Protein AF-A0A6P4E144-F1 (afdb_monomer_lite)

InterPro domains:
  IPR000536 Nuclear hormone receptor, ligand-binding domain [PF00104] (16-144)
  IPR000536 Nuclear hormone receptor, ligand-binding domain [PS51843] (1-146)
  IPR001723 Nuclear hormone receptor [PR00398] (23-44)
  IPR001723 Nuclear hormone receptor [PR00398] (44-60)
  IPR001723 Nuclear hormone receptor [PR00398] (109-124)
  IPR001728 Thyroid hormone receptor [PR00546] (20-41)
  IPR001728 Thyroid hormone receptor [PR00546] (46-65)
  IPR001728 Thyroid hormone receptor [PR00546] (109-131)
  IPR035500 Nuclear hormone receptor-like domain superfamily [G3DSA:1.10.565.10] (2-146)
  IPR035500 Nuclear hormone receptor-like domain superfamily [SSF48508] (12-144)

Sequence (146 aa):
IASTVAESLEFQKIWLWQQFSARVTPGVQRIVEFAKRVPGFCDFTQDDQLILIKLGFFEVWLTHVARLINEATLTLDDGAYLTRQQLEILYDSDFVNALLNFANTLNAYGLSDTEIGLFSAMVLLASDRTGLSEPKVIGRARELVA

pLDDT: mean 94.37, std 6.46, range [58.97, 98.5]

Radius of gyration: 17.51 Å; chains: 1; bounding box: 52×31×39 Å

Foldseek 3Di:
DVVVVVVVLVVLLVVLCVVVCVQLVVLLVVLLVLQVPQPCSVVFDPQQNCLLSVVLVVVLSLLVQLLVDAPFWRAGPVRDIDGLVSVCSNDPNVVSVVSNVVSVVSVVVVDDPLRSSLVSSLSSLQLPGPPDPCSVVSVVSSVVSD

Secondary structure (DSSP, 8-state):
-HHHHHHHHHHHHHHHHHHHHHHHHHHHHHHHHHHTTSTTGGGS-HHHHHHHHHHHHHHHHHHHHGGGB-SSEEE-TTS-EEEHHHHHHHS-HHHHHHHHHHHHHHHHTT--HHHHHHHHHHHHT-TT-TT-S-HHHHHHHHHHH-

Structure (mmCIF, N/CA/C/O backbone):
data_AF-A0A6P4E144-F1
#
_entry.id   AF-A0A6P4E144-F1
#
loop_
_atom_site.group_PDB
_atom_site.id
_atom_site.type_symbol
_atom_site.label_atom_id
_atom_site.label_alt_id
_atom_site.label_comp_id
_atom_site.label_asym_id
_atom_site.label_entity_id
_atom_site.label_seq_id
_atom_site.pdbx_PDB_ins_code
_atom_site.Cartn_x
_atom_site.Cartn_y
_atom_site.Cartn_z
_atom_site.occupancy
_atom_site.B_iso_or_equiv
_atom_site.auth_seq_id
_atom_site.auth_comp_id
_atom_site.auth_asym_id
_atom_site.auth_atom_id
_atom_site.pdbx_PDB_model_num
ATOM 1 N N . ILE A 1 1 ? 34.366 11.870 -16.021 1.00 58.97 1 ILE A N 1
ATOM 2 C CA . ILE A 1 1 ? 33.787 10.532 -16.310 1.00 58.97 1 ILE A CA 1
ATOM 3 C C . ILE A 1 1 ? 32.960 10.038 -15.122 1.00 58.97 1 ILE A C 1
ATOM 5 O O . ILE A 1 1 ? 31.765 9.878 -15.298 1.00 58.97 1 ILE A O 1
ATOM 9 N N . ALA A 1 2 ? 33.525 9.887 -13.914 1.00 61.72 2 ALA A N 1
ATOM 10 C CA . ALA A 1 2 ? 32.748 9.486 -12.727 1.00 61.72 2 ALA A CA 1
ATOM 11 C C . ALA A 1 2 ? 31.642 10.492 -12.329 1.00 61.72 2 ALA A C 1
ATOM 13 O O . ALA A 1 2 ? 30.537 10.075 -12.002 1.00 61.72 2 ALA A O 1
ATOM 14 N N . SER A 1 3 ? 31.905 11.803 -12.434 1.00 68.19 3 SER A N 1
ATOM 15 C CA . SER A 1 3 ? 30.902 12.851 -12.169 1.00 68.19 3 SER A CA 1
ATOM 16 C C . SER A 1 3 ? 29.724 12.796 -13.144 1.00 68.19 3 SER A C 1
ATOM 18 O O . SER A 1 3 ? 28.577 12.817 -12.728 1.00 68.19 3 SER A O 1
ATOM 20 N N . THR A 1 4 ? 30.006 12.616 -14.434 1.00 74.75 4 THR A N 1
ATOM 21 C CA . THR A 1 4 ? 29.003 12.576 -15.506 1.00 74.75 4 THR A CA 1
ATOM 22 C C . THR A 1 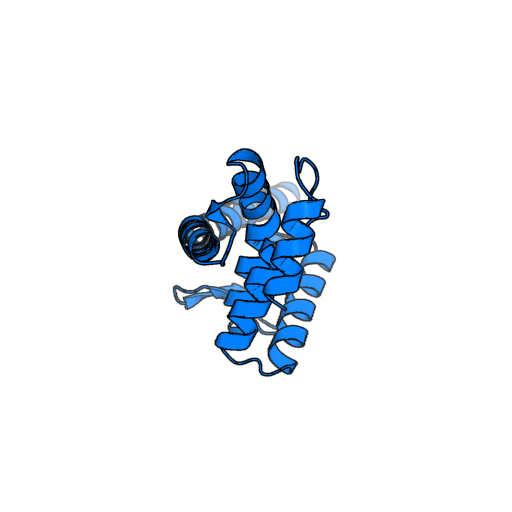4 ? 28.087 11.350 -15.409 1.00 74.75 4 THR A C 1
ATOM 24 O O . THR A 1 4 ? 26.904 11.431 -15.722 1.00 74.75 4 THR A O 1
ATOM 27 N N . VAL A 1 5 ? 28.617 10.206 -14.956 1.00 76.88 5 VAL A N 1
ATOM 28 C CA . VAL A 1 5 ? 27.823 8.985 -14.726 1.00 76.88 5 VAL A CA 1
ATOM 29 C C . VAL A 1 5 ? 26.926 9.135 -13.497 1.00 76.88 5 VAL A C 1
ATOM 31 O O . VAL A 1 5 ? 25.755 8.771 -13.559 1.00 76.88 5 VAL A O 1
ATOM 34 N N . ALA A 1 6 ? 27.446 9.704 -12.406 1.00 76.62 6 ALA A N 1
ATOM 35 C CA . ALA A 1 6 ? 26.653 9.975 -11.209 1.00 76.62 6 ALA A CA 1
ATOM 36 C C . ALA A 1 6 ? 25.519 10.977 -11.495 1.00 76.62 6 ALA A C 1
ATOM 38 O O . ALA A 1 6 ? 24.373 10.727 -11.138 1.00 76.62 6 ALA A O 1
ATOM 39 N N . GLU A 1 7 ? 25.811 12.056 -12.226 1.00 82.12 7 GLU A N 1
ATOM 40 C CA . GLU A 1 7 ? 24.811 13.031 -12.682 1.00 82.12 7 GLU A CA 1
ATOM 41 C C . GLU A 1 7 ? 23.734 12.385 -13.570 1.00 82.12 7 GLU A C 1
ATOM 43 O O . GLU A 1 7 ? 22.545 12.664 -13.412 1.00 82.12 7 GLU A O 1
ATOM 48 N N . SER A 1 8 ? 24.128 11.475 -14.468 1.00 86.00 8 SER A N 1
ATOM 49 C CA . SER A 1 8 ? 23.189 10.724 -15.309 1.00 86.00 8 SER A CA 1
ATOM 50 C C . SER A 1 8 ? 22.278 9.799 -14.495 1.00 86.00 8 SER A C 1
ATOM 52 O O . SER A 1 8 ? 21.099 9.666 -14.825 1.00 86.00 8 SER A O 1
ATOM 54 N N . LEU A 1 9 ? 22.804 9.151 -13.451 1.00 86.75 9 LEU A N 1
ATOM 55 C CA . LEU A 1 9 ? 22.031 8.255 -12.591 1.00 86.75 9 LEU A CA 1
ATOM 56 C C . LEU A 1 9 ? 21.026 9.031 -11.734 1.00 86.75 9 LEU A C 1
ATOM 58 O O . LEU A 1 9 ? 19.870 8.625 -11.632 1.00 86.75 9 LEU A O 1
ATOM 62 N N . GLU A 1 10 ? 21.436 10.171 -11.178 1.00 90.62 10 GLU A N 1
ATOM 63 C CA . GLU A 1 10 ? 20.541 11.063 -10.435 1.00 90.62 10 GLU A CA 1
ATOM 64 C C . GLU A 1 10 ? 19.414 11.593 -11.327 1.00 90.62 10 GLU A C 1
ATOM 66 O O . GLU A 1 10 ? 18.244 11.555 -10.943 1.00 90.62 10 GLU A O 1
ATOM 71 N N . PHE A 1 11 ? 19.726 12.003 -12.562 1.00 93.06 11 PHE A N 1
ATOM 72 C CA . PHE A 1 11 ? 18.701 12.418 -13.520 1.00 93.06 11 PHE A CA 1
ATOM 73 C C . PHE A 1 11 ? 17.705 11.289 -13.818 1.00 93.06 11 PHE A C 1
ATOM 75 O O . PHE A 1 11 ? 16.489 11.501 -13.800 1.00 93.06 11 PHE A O 1
ATOM 82 N N . GLN A 1 12 ? 18.207 10.071 -14.041 1.00 93.25 12 GLN A N 1
ATOM 83 C CA . GLN A 1 12 ? 17.370 8.897 -14.268 1.00 93.25 12 GLN A CA 1
ATOM 84 C C . GLN A 1 12 ? 16.485 8.583 -13.054 1.00 93.25 12 GLN A C 1
ATOM 86 O O . GLN A 1 12 ? 15.299 8.300 -13.222 1.00 93.25 12 GLN A O 1
ATOM 91 N N . LYS A 1 13 ? 17.029 8.673 -11.837 1.00 95.56 13 LYS A N 1
ATOM 92 C CA . LYS A 1 13 ? 16.288 8.463 -10.590 1.00 95.56 13 LYS A CA 1
ATOM 93 C C . LYS A 1 13 ? 15.162 9.479 -10.422 1.00 95.56 13 LYS A C 1
ATOM 95 O O . LYS A 1 13 ? 14.031 9.087 -10.143 1.00 95.56 13 LYS A O 1
ATOM 100 N N . ILE A 1 14 ? 15.443 10.765 -10.643 1.00 96.44 14 ILE A N 1
ATOM 101 C CA . ILE A 1 14 ? 14.440 11.838 -10.573 1.00 96.44 14 ILE A CA 1
ATOM 102 C C . ILE A 1 14 ? 13.324 11.585 -11.586 1.00 96.44 14 ILE A C 1
ATOM 104 O O . ILE A 1 14 ? 12.145 11.649 -11.234 1.00 96.44 14 ILE A O 1
ATOM 108 N N . TRP A 1 15 ? 13.681 11.260 -12.830 1.00 96.31 15 TRP A N 1
ATOM 109 C CA . TRP A 1 15 ? 12.701 10.985 -13.874 1.00 96.31 15 TRP A CA 1
ATOM 110 C C . TRP A 1 15 ? 11.820 9.777 -13.525 1.00 96.31 15 TRP A C 1
ATOM 112 O O . TRP A 1 15 ? 10.594 9.875 -13.585 1.00 96.31 15 TRP A O 1
ATOM 122 N N . LEU A 1 16 ? 12.421 8.664 -13.087 1.00 96.94 16 LEU A N 1
ATOM 123 C CA . LEU A 1 16 ? 11.685 7.472 -12.653 1.00 96.94 16 LEU A CA 1
ATOM 124 C C . LEU A 1 16 ? 10.748 7.787 -11.484 1.00 96.94 16 LEU A C 1
ATOM 126 O O . LEU A 1 16 ? 9.597 7.352 -11.488 1.00 96.94 16 LEU A O 1
ATOM 130 N N . TRP A 1 17 ? 11.207 8.576 -10.511 1.00 96.75 17 TRP A N 1
ATOM 131 C CA . TRP A 1 17 ? 10.407 8.932 -9.345 1.00 96.75 17 TRP A CA 1
ATOM 132 C C . TRP A 1 17 ? 9.202 9.785 -9.738 1.00 96.75 17 TRP A C 1
ATOM 134 O O . TRP A 1 17 ? 8.093 9.522 -9.280 1.00 96.75 17 TRP A O 1
ATOM 144 N N . GLN A 1 18 ? 9.382 10.764 -10.630 1.00 97.00 18 GLN A N 1
ATOM 145 C CA . GLN A 1 18 ? 8.280 11.588 -11.133 1.00 97.00 18 GLN A CA 1
ATOM 146 C C . GLN A 1 18 ? 7.234 10.732 -11.850 1.00 97.00 18 GLN A C 1
ATOM 148 O O . GLN A 1 18 ? 6.036 10.888 -11.615 1.00 97.00 18 GLN A O 1
ATOM 153 N N . GLN A 1 19 ? 7.685 9.796 -12.688 1.00 95.75 19 GLN A N 1
ATOM 154 C CA . GLN A 1 19 ? 6.812 8.874 -13.408 1.00 95.75 19 GLN A CA 1
ATOM 155 C C . GLN A 1 19 ? 6.054 7.927 -12.470 1.00 95.75 19 GLN A C 1
ATOM 157 O O . GLN A 1 19 ? 4.858 7.702 -12.670 1.00 95.75 19 GLN A O 1
ATOM 162 N N . PHE A 1 20 ? 6.726 7.387 -11.455 1.00 95.62 20 PHE A N 1
ATOM 163 C CA . PHE A 1 20 ? 6.117 6.522 -10.450 1.00 95.62 20 PHE A CA 1
ATOM 164 C C . PHE A 1 20 ? 5.106 7.294 -9.591 1.00 95.62 20 PHE A C 1
ATOM 166 O O . PHE A 1 20 ? 3.935 6.925 -9.517 1.00 95.62 20 PHE A O 1
ATOM 173 N N . SER A 1 21 ? 5.525 8.424 -9.023 1.00 95.31 21 SER A N 1
ATOM 174 C CA . SER A 1 21 ? 4.705 9.278 -8.159 1.00 95.31 21 SER A CA 1
ATOM 175 C C . SER A 1 21 ? 3.437 9.766 -8.862 1.00 95.31 21 SER A C 1
ATOM 177 O O . SER A 1 21 ? 2.341 9.663 -8.306 1.00 95.31 21 SER A O 1
ATOM 179 N N . ALA A 1 22 ? 3.545 10.206 -10.121 1.00 95.69 22 ALA A N 1
ATOM 180 C CA . ALA A 1 22 ? 2.394 10.651 -10.905 1.00 95.69 22 ALA A CA 1
ATOM 181 C C . ALA A 1 22 ? 1.341 9.545 -11.101 1.00 95.69 22 ALA A C 1
ATOM 183 O O . ALA A 1 22 ? 0.148 9.840 -11.128 1.00 95.69 22 ALA A O 1
ATOM 184 N N . ARG A 1 23 ? 1.760 8.276 -11.196 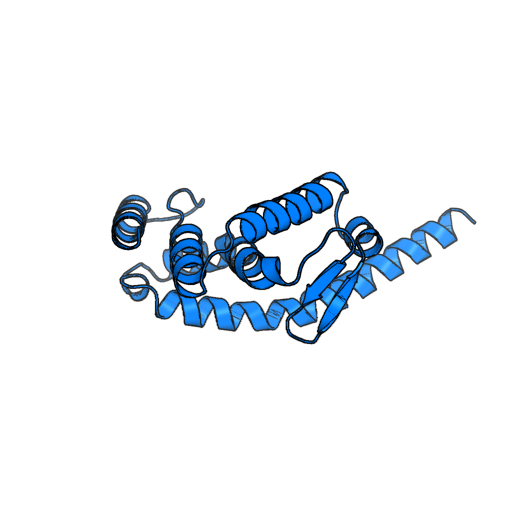1.00 94.69 23 ARG A N 1
ATOM 185 C CA . ARG A 1 23 ? 0.853 7.129 -11.375 1.00 94.69 23 ARG A CA 1
ATOM 186 C C . ARG A 1 23 ? 0.280 6.591 -10.068 1.00 94.69 23 ARG A C 1
ATOM 188 O O . ARG A 1 23 ? -0.844 6.096 -10.055 1.00 94.69 23 ARG A O 1
ATOM 195 N N . VAL A 1 24 ? 1.020 6.713 -8.968 1.00 94.75 24 VAL A N 1
ATOM 196 C CA . VAL A 1 24 ? 0.565 6.293 -7.633 1.00 94.75 24 VAL A CA 1
ATOM 197 C C . VAL A 1 24 ? -0.382 7.322 -7.009 1.00 94.75 24 VAL A C 1
ATOM 199 O O . VAL A 1 24 ? -1.337 6.941 -6.336 1.00 94.75 24 VAL A O 1
ATOM 202 N N . THR A 1 25 ? -0.184 8.618 -7.275 1.00 94.94 25 THR A N 1
ATOM 203 C CA . THR A 1 25 ? -0.972 9.721 -6.686 1.00 94.94 25 THR A CA 1
ATOM 204 C C . THR A 1 25 ? -2.498 9.558 -6.834 1.00 94.94 25 THR A C 1
ATOM 206 O O . THR A 1 25 ? -3.203 9.712 -5.834 1.00 94.94 25 THR A O 1
ATOM 209 N N . PRO A 1 26 ? -3.056 9.171 -8.002 1.00 93.25 26 PR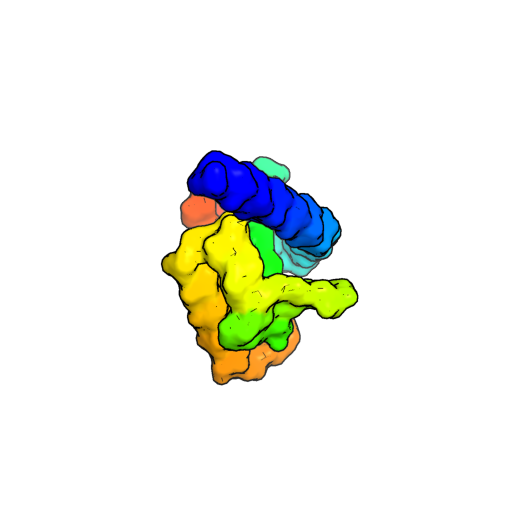O A N 1
ATOM 210 C CA . PRO A 1 26 ? -4.492 8.897 -8.135 1.00 93.25 26 PRO A CA 1
ATOM 211 C C . PRO A 1 26 ? -5.011 7.773 -7.223 1.00 93.25 26 PRO A C 1
ATOM 213 O O . PRO A 1 26 ? -6.203 7.722 -6.914 1.00 93.25 26 PRO A O 1
ATOM 216 N N . GLY A 1 27 ? -4.134 6.867 -6.782 1.00 93.38 27 GLY A N 1
ATOM 217 C CA . GLY A 1 27 ? -4.457 5.810 -5.827 1.00 93.38 27 GLY A CA 1
ATOM 218 C C . GLY A 1 27 ? -4.885 6.349 -4.464 1.00 93.38 27 GLY A C 1
ATOM 219 O O . GLY A 1 27 ? -5.691 5.708 -3.793 1.00 93.38 27 GLY A O 1
ATOM 220 N N . VAL A 1 28 ? -4.418 7.540 -4.066 1.00 95.31 28 VAL A N 1
ATOM 221 C CA . VAL A 1 28 ? -4.768 8.149 -2.770 1.00 95.31 28 VAL A CA 1
ATOM 222 C C . VAL A 1 28 ? -6.273 8.345 -2.675 1.00 95.31 28 VAL A C 1
ATOM 224 O O . VAL A 1 28 ? -6.891 7.936 -1.696 1.00 95.31 28 VAL A O 1
ATOM 227 N N . GLN A 1 29 ? -6.889 8.890 -3.725 1.00 95.81 29 GLN A N 1
ATOM 228 C CA . GLN A 1 29 ? -8.333 9.091 -3.752 1.00 95.81 29 GLN A CA 1
ATOM 229 C C . GLN A 1 29 ? -9.093 7.760 -3.711 1.00 95.81 29 GLN A C 1
ATOM 231 O O . GLN A 1 29 ? -10.102 7.662 -3.018 1.00 95.81 29 GLN A O 1
ATOM 236 N N . ARG A 1 30 ? -8.595 6.716 -4.389 1.00 95.12 30 ARG A N 1
ATOM 237 C CA . ARG A 1 30 ? -9.206 5.377 -4.329 1.00 95.12 30 ARG A CA 1
ATOM 238 C C . ARG A 1 30 ? -9.176 4.805 -2.913 1.00 95.12 30 ARG A C 1
ATOM 240 O O . ARG A 1 30 ? -10.182 4.267 -2.467 1.00 95.12 30 ARG A O 1
ATOM 247 N N . ILE A 1 31 ? -8.064 4.969 -2.197 1.00 96.50 31 ILE A N 1
ATOM 248 C CA . ILE A 1 31 ? -7.930 4.493 -0.815 1.00 96.50 31 ILE A CA 1
ATOM 249 C C . ILE A 1 31 ? -8.777 5.318 0.155 1.00 96.50 31 ILE A C 1
ATOM 251 O O . ILE A 1 31 ? -9.380 4.746 1.055 1.00 96.50 31 ILE A O 1
ATOM 255 N N . VAL A 1 32 ? -8.909 6.630 -0.055 1.00 97.94 32 VAL A N 1
ATOM 256 C CA . VAL A 1 32 ? -9.843 7.469 0.717 1.00 97.94 32 VAL A CA 1
ATOM 257 C C . VAL A 1 32 ? -11.286 6.986 0.535 1.00 97.94 32 VAL A C 1
ATOM 259 O O . VAL A 1 32 ? -12.019 6.846 1.511 1.00 97.94 32 VAL A O 1
ATOM 262 N N . GLU A 1 33 ? -11.703 6.702 -0.700 1.00 97.75 33 GLU A N 1
ATOM 263 C CA . GLU A 1 33 ? -13.053 6.197 -0.976 1.00 97.75 33 GLU A CA 1
ATOM 264 C C . GLU A 1 33 ? -13.269 4.767 -0.468 1.00 97.75 33 GLU A C 1
ATOM 266 O O . GLU A 1 33 ? -14.367 4.440 -0.022 1.00 97.75 33 GLU A O 1
ATOM 271 N N . PHE A 1 34 ? -12.234 3.924 -0.484 1.00 97.38 34 PHE A N 1
ATOM 272 C CA . PHE A 1 34 ? -12.261 2.618 0.171 1.00 97.38 34 PHE A CA 1
ATOM 273 C C . PHE A 1 34 ? -12.435 2.761 1.688 1.00 97.38 34 PHE A C 1
ATOM 275 O O . PHE A 1 34 ? -13.342 2.155 2.249 1.00 97.38 34 PHE A O 1
ATOM 282 N N . ALA A 1 35 ? -11.637 3.614 2.337 1.00 97.88 35 ALA A N 1
ATOM 283 C CA . ALA A 1 35 ? -11.673 3.836 3.779 1.00 97.88 35 ALA A CA 1
ATOM 284 C C . ALA A 1 35 ? -13.065 4.267 4.260 1.00 97.88 35 ALA A C 1
ATOM 286 O O . ALA A 1 35 ? -13.605 3.680 5.190 1.00 97.88 35 ALA A O 1
ATOM 287 N N . LYS A 1 36 ? -13.708 5.207 3.557 1.00 97.06 36 LYS A N 1
ATOM 288 C CA . LYS A 1 36 ? -15.084 5.650 3.858 1.00 97.06 36 LYS A CA 1
ATOM 289 C C . LYS A 1 36 ? -16.136 4.537 3.782 1.00 97.06 36 LYS A C 1
ATOM 291 O O . LYS A 1 36 ? -17.224 4.695 4.328 1.00 97.06 36 LYS A O 1
ATOM 296 N N . ARG A 1 37 ? -15.854 3.446 3.063 1.00 96.12 37 ARG A N 1
ATOM 297 C CA . ARG A 1 37 ? -16.744 2.281 2.933 1.00 96.12 37 ARG A CA 1
ATOM 298 C C . ARG A 1 37 ? -16.456 1.201 3.974 1.00 96.12 37 ARG A C 1
ATOM 300 O O . ARG A 1 37 ? -17.261 0.282 4.100 1.00 96.12 37 ARG A O 1
ATOM 307 N N . VAL A 1 38 ? -15.345 1.294 4.706 1.00 96.19 38 VAL A N 1
ATOM 308 C CA . VAL A 1 38 ? -15.048 0.381 5.812 1.00 96.19 38 VAL A CA 1
ATOM 309 C C . VAL A 1 38 ? -16.018 0.682 6.964 1.00 96.19 38 VAL A C 1
ATOM 311 O O . VAL A 1 38 ? -16.100 1.835 7.400 1.00 96.19 38 VAL A O 1
ATOM 314 N N . PRO A 1 39 ? -16.771 -0.316 7.464 1.00 93.12 39 PRO A N 1
ATOM 315 C CA . PRO A 1 39 ? -17.716 -0.113 8.559 1.00 93.12 39 PRO A CA 1
ATOM 316 C C . PRO A 1 39 ? -17.056 0.537 9.783 1.00 93.12 39 PRO A C 1
ATOM 318 O O . PRO A 1 39 ? -15.989 0.113 10.218 1.00 93.12 39 PRO A O 1
ATOM 321 N N . GLY A 1 40 ? -17.688 1.579 10.328 1.00 92.81 40 GLY A N 1
ATOM 322 C CA . GLY A 1 40 ? -17.201 2.308 11.505 1.00 92.81 40 GLY A CA 1
ATOM 323 C C . GLY A 1 40 ? -16.060 3.303 11.251 1.00 92.81 40 GLY A C 1
ATOM 324 O O . GLY A 1 40 ? -15.741 4.085 12.139 1.00 92.81 40 GLY A O 1
ATOM 325 N N . PHE A 1 41 ? -15.460 3.342 10.053 1.00 97.06 41 PHE A N 1
ATOM 326 C CA . PHE A 1 41 ? -14.329 4.242 9.781 1.00 97.06 41 PHE A CA 1
ATOM 327 C C . PHE A 1 41 ? -14.710 5.726 9.886 1.00 97.06 41 PHE A C 1
ATOM 329 O O . PHE A 1 41 ? -13.970 6.528 10.453 1.00 97.06 41 PHE A O 1
ATOM 336 N N . CYS A 1 42 ? -15.882 6.093 9.361 1.00 97.06 42 CYS A N 1
ATOM 337 C CA . CYS A 1 42 ? -16.378 7.472 9.385 1.00 97.06 42 CYS A CA 1
ATOM 338 C C . CYS A 1 42 ? -16.739 7.973 10.794 1.00 97.06 42 CYS A C 1
ATOM 340 O O . CYS A 1 42 ? -16.937 9.176 10.957 1.00 97.06 42 CYS A O 1
ATOM 342 N N . ASP A 1 43 ? -16.809 7.079 11.785 1.00 96.75 43 ASP A N 1
ATOM 343 C CA . ASP A 1 43 ? -17.142 7.417 13.170 1.00 96.75 43 ASP A CA 1
ATOM 344 C C . ASP A 1 43 ? -15.906 7.857 13.979 1.00 96.75 43 ASP A C 1
ATOM 346 O O . ASP A 1 43 ? -16.052 8.432 15.057 1.00 96.75 43 ASP A O 1
ATOM 350 N N . PHE A 1 44 ? -14.686 7.623 13.474 1.00 97.81 44 PHE A N 1
ATOM 351 C CA . PHE A 1 44 ? -13.454 8.107 14.107 1.00 97.81 44 PHE A CA 1
ATOM 352 C C . PHE A 1 44 ? -13.273 9.618 13.940 1.00 97.81 44 PHE A C 1
ATOM 354 O O . PHE A 1 44 ? -13.836 10.239 13.035 1.00 97.81 44 PHE A O 1
ATOM 361 N N . THR A 1 45 ? -12.400 10.213 14.757 1.00 98.25 45 THR A N 1
ATOM 362 C CA . THR A 1 45 ? -11.991 11.613 14.580 1.00 98.25 45 THR A CA 1
ATOM 363 C C . THR A 1 45 ? -11.356 11.847 13.206 1.00 98.25 45 THR A C 1
ATOM 365 O O . THR A 1 45 ? -10.711 10.963 12.642 1.00 98.25 45 THR A O 1
ATOM 368 N N . GLN A 1 46 ? -11.505 13.057 12.653 1.00 98.00 46 GLN A N 1
ATOM 369 C CA . GLN A 1 46 ? -10.897 13.390 11.356 1.00 98.00 46 GLN A CA 1
ATOM 370 C C . GLN A 1 46 ? -9.368 13.259 11.379 1.00 98.00 46 GLN A C 1
ATOM 372 O O . GLN A 1 46 ? -8.781 12.834 10.384 1.00 98.00 46 GLN A O 1
ATOM 377 N N . ASP A 1 47 ? -8.738 13.586 12.509 1.00 98.12 47 ASP A N 1
ATOM 378 C CA . ASP A 1 47 ? -7.293 13.450 12.685 1.00 98.12 47 ASP A CA 1
ATOM 379 C C . ASP A 1 47 ? -6.867 11.979 12.624 1.00 98.12 47 ASP A C 1
ATOM 381 O O . ASP A 1 47 ? -5.951 11.641 11.871 1.00 98.12 47 ASP A O 1
ATOM 385 N N . ASP A 1 48 ? -7.579 11.083 13.314 1.00 98.44 48 ASP A N 1
ATOM 386 C CA . ASP A 1 48 ? -7.288 9.648 13.269 1.00 98.44 48 ASP A CA 1
ATOM 387 C C . ASP A 1 48 ? -7.561 9.058 11.878 1.00 98.44 48 ASP A C 1
ATOM 389 O O . ASP A 1 48 ? -6.719 8.329 11.352 1.00 98.44 48 ASP A O 1
ATOM 393 N N . GLN A 1 49 ? -8.668 9.429 11.220 1.00 98.50 49 GLN A N 1
ATOM 394 C CA . GLN A 1 49 ? -8.934 9.028 9.829 1.00 98.50 49 GLN A CA 1
ATOM 395 C C . GLN A 1 49 ? -7.777 9.432 8.902 1.00 98.50 49 GLN A C 1
ATOM 397 O O . GLN A 1 49 ? -7.319 8.640 8.072 1.00 98.50 49 GLN A O 1
ATOM 402 N N . LEU A 1 50 ? -7.271 10.660 9.056 1.00 98.12 50 LEU A N 1
ATOM 403 C CA . LEU A 1 50 ? -6.171 11.185 8.257 1.00 98.12 50 LEU A CA 1
ATOM 404 C C . LEU A 1 50 ? -4.859 10.444 8.533 1.00 98.12 50 LEU A C 1
ATOM 406 O O . LEU A 1 50 ? -4.121 10.161 7.590 1.00 98.12 50 LEU A O 1
ATOM 410 N N . ILE A 1 51 ? -4.566 10.127 9.795 1.00 98.38 51 ILE A N 1
ATOM 411 C CA . ILE A 1 51 ? -3.375 9.365 10.194 1.00 98.38 51 ILE A CA 1
ATOM 412 C C . ILE A 1 51 ? -3.423 7.953 9.609 1.00 98.38 51 ILE A C 1
ATOM 414 O O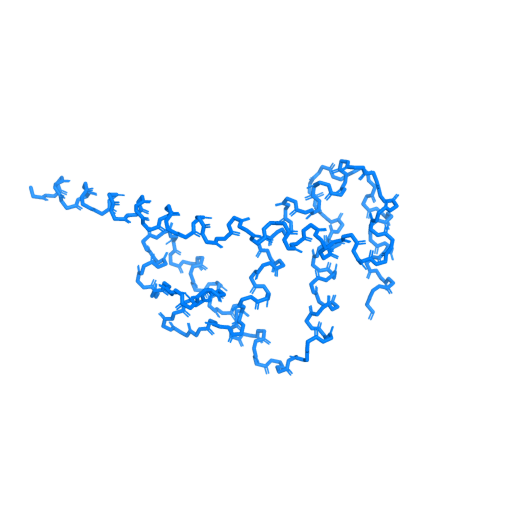 . ILE A 1 51 ? -2.452 7.528 8.978 1.00 98.38 51 ILE A O 1
ATOM 418 N N . LEU A 1 52 ? -4.552 7.252 9.756 1.00 98.38 52 LEU A N 1
ATOM 419 C CA . LEU A 1 52 ? -4.735 5.893 9.237 1.00 98.38 52 LEU A CA 1
ATOM 420 C C . LEU A 1 52 ? -4.543 5.848 7.719 1.00 98.38 52 LEU A C 1
ATOM 422 O O . LEU A 1 52 ? -3.788 5.016 7.219 1.00 98.38 52 LEU A O 1
ATOM 426 N N . ILE A 1 53 ? -5.153 6.782 6.982 1.00 98.25 53 ILE A N 1
ATOM 427 C CA . ILE A 1 53 ? -5.001 6.855 5.523 1.00 98.25 53 ILE A CA 1
ATOM 428 C C . ILE A 1 53 ? -3.562 7.207 5.146 1.00 98.25 53 ILE A C 1
ATOM 430 O O . ILE A 1 53 ? -2.978 6.536 4.301 1.00 98.25 53 ILE A O 1
ATOM 434 N N . LYS A 1 54 ? -2.963 8.237 5.757 1.00 97.19 54 LYS A N 1
ATOM 435 C CA . LYS A 1 54 ? -1.607 8.686 5.400 1.00 97.19 54 LYS A CA 1
ATOM 436 C C . LYS A 1 54 ? -0.555 7.608 5.630 1.00 97.19 54 LYS A C 1
ATOM 438 O O . LYS A 1 54 ? 0.320 7.441 4.786 1.00 97.19 54 LYS A O 1
ATOM 443 N N . LEU A 1 55 ? -0.624 6.908 6.760 1.00 97.69 55 LEU A N 1
ATOM 444 C CA . LEU A 1 55 ? 0.376 5.906 7.123 1.00 97.69 55 LEU A CA 1
ATOM 445 C C . LEU A 1 55 ? 0.078 4.532 6.511 1.00 97.69 55 LEU A C 1
ATOM 447 O O . LEU A 1 55 ? 1.015 3.813 6.185 1.00 97.69 55 LEU A O 1
ATOM 451 N N . GLY A 1 56 ? -1.196 4.185 6.307 1.00 97.62 56 GLY A N 1
ATOM 452 C CA . GLY A 1 56 ? -1.607 2.913 5.706 1.00 97.62 56 GLY A CA 1
ATOM 453 C C . GLY A 1 56 ? -1.683 2.916 4.180 1.00 97.62 56 GLY A C 1
ATOM 454 O O . GLY A 1 56 ? -1.780 1.847 3.581 1.00 97.62 56 GLY A O 1
ATOM 455 N N . PHE A 1 57 ? -1.625 4.087 3.532 1.00 97.75 57 PHE A N 1
ATOM 456 C CA . PHE A 1 57 ? -1.792 4.215 2.081 1.00 97.75 57 PHE A CA 1
ATOM 457 C C . PHE A 1 57 ? -0.905 3.247 1.299 1.00 97.75 57 PHE A C 1
ATOM 459 O O . PHE A 1 57 ? -1.409 2.514 0.454 1.00 97.75 57 PHE A O 1
ATOM 466 N N . PHE A 1 58 ? 0.401 3.237 1.578 1.00 96.75 58 PHE A N 1
ATOM 467 C CA . PHE A 1 58 ? 1.343 2.425 0.815 1.00 96.75 58 PHE A CA 1
ATOM 468 C C . PHE A 1 58 ? 1.070 0.927 0.976 1.00 96.75 58 PHE A C 1
ATOM 470 O O . PHE A 1 58 ? 1.114 0.198 -0.005 1.00 96.75 58 PHE A O 1
ATOM 477 N N . GLU A 1 59 ? 0.740 0.470 2.183 1.00 97.38 59 GLU A N 1
ATOM 478 C CA . GLU A 1 59 ? 0.508 -0.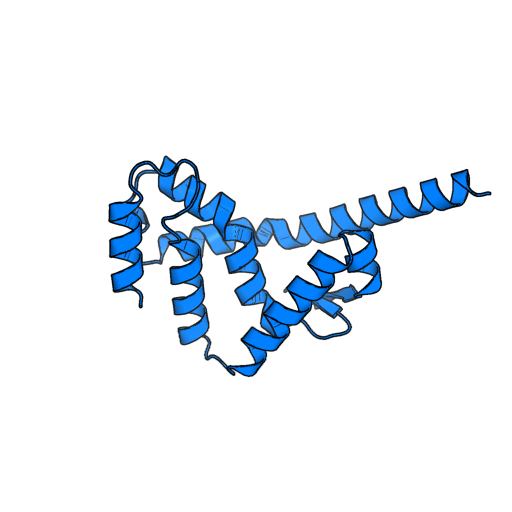949 2.468 1.00 97.38 59 GLU A CA 1
ATOM 479 C C . GLU A 1 59 ? -0.799 -1.445 1.839 1.00 97.38 59 GLU A C 1
ATOM 481 O O . GLU A 1 59 ? -0.832 -2.511 1.221 1.00 97.38 59 GLU A O 1
ATOM 486 N N . VAL A 1 60 ? -1.865 -0.642 1.924 1.00 97.81 60 VAL A N 1
ATOM 487 C CA . VAL A 1 60 ? -3.137 -0.934 1.248 1.00 97.81 60 VAL A CA 1
ATOM 488 C C . VAL A 1 60 ? -2.941 -0.904 -0.267 1.00 97.81 60 VAL A C 1
ATOM 490 O O . VAL A 1 60 ? -3.356 -1.824 -0.966 1.00 97.81 60 VAL A O 1
ATOM 493 N N . TRP A 1 61 ? -2.255 0.113 -0.794 1.00 97.12 61 TRP A N 1
ATOM 494 C CA . TRP A 1 61 ? -1.954 0.216 -2.221 1.00 97.12 61 TRP A CA 1
ATOM 495 C C . TRP A 1 61 ? -1.149 -0.991 -2.714 1.00 97.12 61 TRP A C 1
ATOM 497 O O . TRP A 1 61 ? -1.538 -1.615 -3.701 1.00 97.12 61 TRP A O 1
ATOM 507 N N . LEU A 1 62 ? -0.085 -1.362 -1.996 1.00 96.81 62 LEU A N 1
ATOM 508 C CA . LEU A 1 62 ? 0.779 -2.488 -2.336 1.00 96.81 62 LEU A CA 1
ATOM 509 C C . LEU A 1 62 ? 0.008 -3.810 -2.325 1.00 96.81 62 LEU A C 1
ATOM 511 O O . LEU A 1 62 ? 0.191 -4.617 -3.229 1.00 96.81 62 LEU A O 1
ATOM 515 N N . THR A 1 63 ? -0.900 -4.003 -1.365 1.00 96.88 63 THR A N 1
ATOM 516 C CA . THR A 1 63 ? -1.808 -5.163 -1.320 1.00 96.88 63 THR A CA 1
ATOM 517 C C . THR A 1 63 ? -2.615 -5.293 -2.615 1.00 96.88 63 THR A C 1
ATOM 519 O O . THR A 1 63 ? -2.740 -6.386 -3.163 1.00 96.88 63 THR A O 1
ATOM 522 N N . HIS A 1 64 ? -3.137 -4.182 -3.142 1.00 94.25 64 HIS A N 1
ATOM 523 C CA . HIS A 1 64 ? -3.933 -4.195 -4.370 1.00 94.25 64 HIS A CA 1
ATOM 524 C C . HIS A 1 64 ? -3.095 -4.426 -5.630 1.00 94.25 64 HIS A C 1
ATOM 526 O O . HIS A 1 64 ? -3.517 -5.185 -6.503 1.00 94.25 64 HIS A O 1
ATOM 532 N N . VAL A 1 65 ? -1.909 -3.816 -5.727 1.00 94.75 65 VAL A N 1
ATOM 533 C CA . VAL A 1 65 ? -1.042 -3.996 -6.903 1.00 94.75 65 VAL A CA 1
ATOM 534 C C . VAL A 1 65 ? -0.220 -5.284 -6.855 1.00 94.75 65 VAL A C 1
ATOM 536 O O . VAL A 1 65 ? 0.303 -5.685 -7.887 1.00 94.75 65 VAL A O 1
ATOM 539 N N . ALA A 1 66 ? -0.140 -5.977 -5.711 1.00 96.56 66 ALA A N 1
ATOM 540 C CA . ALA A 1 66 ? 0.656 -7.196 -5.529 1.00 96.56 66 ALA A CA 1
ATOM 541 C C . ALA A 1 66 ? 0.402 -8.257 -6.608 1.00 96.56 66 ALA A C 1
ATOM 543 O O . ALA A 1 66 ? 1.351 -8.847 -7.119 1.00 96.56 66 ALA A O 1
ATOM 544 N N . ARG A 1 67 ? -0.855 -8.438 -7.035 1.00 94.94 67 ARG A N 1
ATOM 545 C CA . ARG A 1 67 ? -1.228 -9.389 -8.102 1.00 94.94 67 ARG A CA 1
ATOM 546 C C . ARG A 1 67 ? -0.617 -9.075 -9.474 1.00 94.94 67 ARG A C 1
ATOM 548 O O . ARG A 1 67 ? -0.615 -9.930 -10.351 1.00 94.94 67 ARG A O 1
ATOM 555 N N . LEU A 1 68 ? -0.134 -7.849 -9.666 1.00 95.25 68 LEU A N 1
ATOM 556 C CA . LEU A 1 68 ? 0.511 -7.358 -10.886 1.00 95.25 68 LEU A CA 1
ATOM 557 C C . LEU A 1 68 ? 2.047 -7.314 -10.763 1.00 95.25 68 LEU A C 1
ATOM 559 O O . LEU A 1 68 ? 2.736 -6.867 -11.686 1.00 95.25 68 LEU A O 1
ATOM 563 N N . ILE A 1 69 ? 2.585 -7.756 -9.625 1.00 96.31 69 ILE A N 1
ATOM 564 C CA . ILE A 1 69 ? 4.018 -7.815 -9.339 1.00 96.31 69 ILE A CA 1
ATOM 565 C C . ILE A 1 69 ? 4.521 -9.241 -9.565 1.00 96.31 69 ILE A C 1
ATOM 567 O O . ILE A 1 69 ? 3.883 -10.219 -9.181 1.00 96.31 69 ILE A O 1
ATOM 571 N N . ASN A 1 70 ? 5.691 -9.345 -10.186 1.00 93.06 70 ASN A N 1
ATOM 572 C CA . ASN A 1 70 ? 6.458 -10.578 -10.324 1.00 93.06 70 ASN A CA 1
ATOM 573 C C . ASN A 1 70 ? 7.949 -10.288 -10.074 1.00 93.06 70 ASN A C 1
ATOM 575 O O . ASN A 1 70 ? 8.340 -9.135 -9.907 1.00 93.06 70 ASN A O 1
ATOM 579 N N . GLU A 1 71 ? 8.789 -11.324 -10.109 1.00 91.88 71 GLU A N 1
ATOM 580 C CA . GLU A 1 71 ? 10.243 -11.229 -9.878 1.00 91.88 71 GLU A CA 1
ATOM 581 C C . GLU A 1 71 ? 10.972 -10.169 -10.722 1.00 91.88 71 GLU A C 1
ATOM 583 O O . GLU A 1 71 ? 12.006 -9.637 -10.313 1.00 91.88 71 GLU A O 1
ATOM 588 N N . ALA A 1 72 ? 10.464 -9.880 -11.920 1.00 93.50 72 ALA A N 1
ATOM 589 C CA . ALA A 1 72 ? 11.096 -8.972 -12.863 1.00 93.50 72 ALA A CA 1
ATOM 590 C C . ALA A 1 72 ? 10.503 -7.559 -12.828 1.00 93.50 72 ALA A C 1
ATOM 592 O O . ALA A 1 72 ? 11.220 -6.605 -13.144 1.00 93.50 72 ALA A O 1
ATOM 593 N N . THR A 1 73 ? 9.217 -7.406 -12.493 1.00 95.62 73 THR A N 1
ATOM 594 C CA . THR A 1 73 ? 8.491 -6.144 -12.687 1.00 95.62 73 THR A CA 1
ATOM 595 C C . THR A 1 73 ? 7.419 -5.868 -11.636 1.00 95.62 73 THR A C 1
ATOM 597 O O . THR A 1 73 ? 6.655 -6.762 -11.277 1.00 95.62 73 THR A O 1
ATOM 600 N N . LEU A 1 74 ? 7.268 -4.591 -11.276 1.00 97.38 74 LEU A N 1
ATOM 601 C CA . LEU A 1 74 ? 6.059 -4.030 -10.671 1.00 97.38 74 LEU A CA 1
ATOM 602 C C . LEU A 1 74 ? 5.229 -3.367 -11.770 1.00 97.38 74 LEU A C 1
ATOM 604 O O . LEU A 1 74 ? 5.664 -2.361 -12.331 1.00 97.38 74 LEU A O 1
ATOM 608 N N . THR A 1 75 ? 4.049 -3.914 -12.065 1.00 96.06 75 THR A N 1
ATOM 609 C CA . THR A 1 75 ? 3.110 -3.336 -13.040 1.00 96.06 75 THR A CA 1
ATOM 610 C C . THR A 1 75 ? 2.024 -2.535 -12.322 1.00 96.06 75 THR A C 1
ATOM 612 O O . THR A 1 75 ? 1.507 -2.957 -11.291 1.00 96.06 75 THR A O 1
ATOM 615 N N . LEU A 1 76 ? 1.703 -1.359 -12.854 1.00 93.19 76 LEU A N 1
ATOM 616 C CA . LEU A 1 76 ? 0.708 -0.423 -12.338 1.00 93.19 76 LEU A CA 1
ATOM 617 C C . LEU A 1 76 ? -0.632 -0.588 -13.069 1.00 93.19 76 LEU A C 1
ATOM 619 O O . LEU A 1 76 ? -0.705 -1.195 -14.137 1.00 93.19 76 LEU A O 1
ATOM 623 N N . ASP A 1 77 ? -1.689 -0.000 -12.509 1.00 87.62 77 ASP A N 1
ATOM 624 C CA . ASP A 1 77 ? -3.066 -0.118 -13.018 1.00 87.62 77 ASP A CA 1
ATOM 625 C C . ASP A 1 77 ? -3.241 0.369 -14.473 1.00 87.62 77 ASP A C 1
ATOM 627 O O . ASP A 1 77 ? -4.158 -0.066 -15.165 1.00 87.62 77 ASP A O 1
ATOM 631 N N . ASP A 1 78 ? -2.378 1.275 -14.948 1.00 88.88 78 ASP A N 1
ATOM 632 C CA . ASP A 1 78 ? -2.386 1.801 -16.322 1.00 88.88 78 ASP A CA 1
ATOM 633 C C . ASP A 1 78 ? -1.590 0.930 -17.316 1.00 88.88 78 ASP A C 1
ATOM 635 O O . ASP A 1 78 ? -1.473 1.278 -18.492 1.00 88.88 78 ASP A O 1
ATOM 639 N N . GLY A 1 79 ? -1.031 -0.193 -16.854 1.00 91.12 79 GLY A N 1
ATOM 640 C CA . GLY A 1 79 ? -0.180 -1.091 -17.631 1.00 91.12 79 GLY A CA 1
ATOM 641 C C . GLY A 1 79 ? 1.283 -0.649 -17.730 1.00 91.12 79 GLY A C 1
ATOM 642 O O . GLY A 1 79 ? 2.101 -1.391 -18.276 1.00 91.12 79 GLY A O 1
ATOM 643 N N . ALA A 1 80 ? 1.653 0.523 -17.200 1.00 94.06 80 ALA A N 1
ATOM 644 C CA . ALA A 1 80 ? 3.057 0.889 -17.066 1.00 94.06 80 ALA A CA 1
ATOM 645 C C . ALA A 1 80 ? 3.734 -0.009 -16.026 1.00 94.06 80 ALA A C 1
ATOM 647 O O . ALA A 1 80 ? 3.110 -0.436 -15.058 1.00 94.06 80 ALA A O 1
ATOM 648 N N . TYR A 1 81 ? 5.027 -0.273 -16.192 1.00 95.88 81 TYR A N 1
ATOM 649 C CA . TYR A 1 81 ? 5.767 -1.113 -15.259 1.00 95.88 81 TYR A CA 1
ATOM 650 C C . TYR A 1 81 ? 7.150 -0.550 -14.954 1.00 95.88 81 TYR A C 1
ATOM 652 O O . TYR A 1 81 ? 7.748 0.166 -15.759 1.00 95.88 81 TYR A O 1
ATOM 660 N N . LEU A 1 82 ? 7.660 -0.907 -13.779 1.00 97.19 82 LEU A N 1
ATOM 661 C CA . LEU A 1 82 ? 9.051 -0.724 -13.401 1.00 97.19 82 LEU A CA 1
ATOM 662 C C . LEU A 1 82 ? 9.714 -2.090 -13.329 1.00 97.19 82 LEU A C 1
ATOM 664 O O . LEU A 1 82 ? 9.216 -3.001 -12.672 1.00 97.19 82 LEU A O 1
ATOM 668 N N . THR A 1 83 ? 10.854 -2.222 -13.993 1.00 97.25 83 THR A N 1
ATOM 669 C CA . THR A 1 83 ? 11.728 -3.385 -13.828 1.00 97.25 83 THR A CA 1
ATOM 670 C C . THR A 1 83 ? 12.365 -3.384 -12.442 1.00 97.25 83 THR A C 1
ATOM 672 O O . THR A 1 83 ? 12.538 -2.327 -11.832 1.00 97.25 83 THR A O 1
ATOM 675 N N . ARG A 1 84 ? 12.804 -4.552 -11.970 1.00 96.56 84 ARG A N 1
ATOM 676 C CA . ARG A 1 84 ? 13.593 -4.678 -10.738 1.00 96.56 84 ARG A CA 1
ATOM 677 C C . ARG A 1 84 ? 14.783 -3.714 -10.702 1.00 96.56 84 ARG A C 1
ATOM 679 O O . ARG A 1 84 ? 14.970 -3.024 -9.710 1.00 96.56 84 ARG A O 1
ATOM 686 N N . GLN A 1 85 ? 15.521 -3.586 -11.806 1.00 95.94 85 GLN A N 1
ATOM 687 C CA . GLN A 1 85 ? 16.646 -2.652 -11.899 1.00 95.94 85 GLN A CA 1
ATOM 688 C C . GLN A 1 85 ? 16.206 -1.187 -11.731 1.00 95.94 85 GLN A C 1
ATOM 690 O O . GLN A 1 85 ? 16.895 -0.400 -11.092 1.00 95.94 85 GLN A O 1
ATOM 695 N N . GLN A 1 86 ? 15.055 -0.799 -12.289 1.00 96.62 86 GLN A N 1
ATOM 696 C CA . GLN A 1 86 ? 14.507 0.550 -12.101 1.00 96.62 86 GLN A CA 1
ATOM 697 C C . GLN A 1 86 ? 14.019 0.780 -10.668 1.00 96.62 86 GLN A C 1
ATOM 699 O O . GLN A 1 86 ? 14.183 1.881 -10.148 1.00 96.62 86 GLN A O 1
ATOM 704 N N . LEU A 1 87 ? 13.464 -0.245 -10.017 1.00 96.62 87 LEU A N 1
ATOM 705 C CA . LEU A 1 87 ? 13.116 -0.187 -8.598 1.00 96.62 87 LEU A CA 1
ATOM 706 C C . LEU A 1 87 ? 14.368 -0.019 -7.727 1.00 96.62 87 LEU A C 1
ATOM 708 O O . LEU A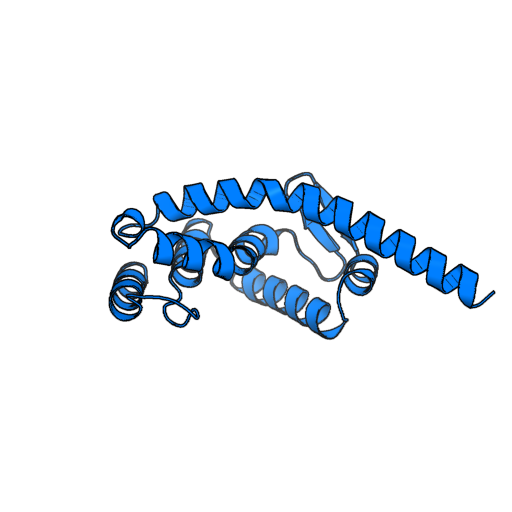 1 87 ? 14.349 0.809 -6.828 1.00 96.62 87 LEU A O 1
ATOM 712 N N . GLU A 1 88 ? 15.464 -0.712 -8.044 1.00 96.12 88 GLU A N 1
ATOM 713 C CA . GLU A 1 88 ? 16.760 -0.599 -7.347 1.00 96.12 88 GLU A CA 1
ATOM 714 C C . GLU A 1 88 ? 17.482 0.742 -7.607 1.00 96.12 88 GLU A C 1
ATOM 716 O O . GLU A 1 88 ? 18.411 1.104 -6.889 1.00 96.12 88 GLU A O 1
ATOM 721 N N . ILE A 1 89 ? 17.057 1.517 -8.612 1.00 95.88 89 ILE A N 1
ATOM 722 C CA . ILE A 1 89 ? 17.486 2.918 -8.784 1.00 95.88 89 ILE A CA 1
ATOM 723 C C . ILE A 1 89 ? 16.690 3.848 -7.856 1.00 95.88 89 ILE A C 1
ATOM 725 O O . ILE A 1 89 ? 17.218 4.844 -7.351 1.00 95.88 89 ILE A O 1
ATOM 729 N N . LEU A 1 90 ? 15.406 3.549 -7.645 1.00 95.81 90 LEU A N 1
ATOM 730 C CA . LEU A 1 90 ? 14.513 4.349 -6.808 1.00 95.81 90 LEU A CA 1
ATOM 731 C C . LEU A 1 90 ? 14.721 4.094 -5.314 1.00 95.81 90 LEU A C 1
ATOM 733 O O . LEU A 1 90 ? 14.714 5.046 -4.530 1.00 95.81 90 LEU A O 1
ATOM 737 N N . TYR A 1 91 ? 14.922 2.834 -4.947 1.00 95.62 91 TYR A N 1
ATOM 738 C CA . TYR A 1 91 ? 14.969 2.328 -3.582 1.00 95.62 91 TYR A CA 1
ATOM 739 C C . TYR A 1 91 ? 16.192 1.434 -3.378 1.00 95.62 91 TYR A C 1
ATOM 741 O O . TYR A 1 91 ? 16.770 0.927 -4.336 1.00 95.62 91 TYR A O 1
ATOM 749 N N . ASP A 1 92 ? 16.585 1.223 -2.126 1.00 94.94 92 ASP A N 1
ATOM 750 C CA . ASP A 1 92 ? 17.626 0.255 -1.796 1.00 94.94 92 ASP A CA 1
ATOM 751 C C . ASP A 1 92 ? 17.189 -1.189 -2.104 1.00 94.94 92 ASP A C 1
ATOM 753 O O . ASP A 1 92 ? 16.002 -1.522 -2.141 1.00 94.94 92 ASP A O 1
ATOM 757 N N . SER A 1 93 ? 18.172 -2.062 -2.343 1.00 95.62 93 SER A N 1
ATOM 758 C CA . SER A 1 93 ? 17.910 -3.451 -2.739 1.00 95.62 93 SER A CA 1
ATOM 759 C C . SER A 1 93 ? 17.147 -4.231 -1.664 1.00 95.62 93 SER A C 1
ATOM 761 O O . SER A 1 93 ? 16.321 -5.075 -2.006 1.00 95.62 93 SER A O 1
ATOM 763 N N . ASP A 1 94 ? 17.355 -3.926 -0.380 1.00 97.19 94 ASP A N 1
ATOM 764 C CA . ASP A 1 94 ? 16.658 -4.599 0.721 1.00 97.19 94 ASP A CA 1
ATOM 765 C C . ASP A 1 94 ? 15.156 -4.309 0.675 1.00 97.19 94 ASP A C 1
ATOM 767 O O . ASP A 1 94 ? 14.342 -5.235 0.742 1.00 97.19 94 ASP A O 1
ATOM 771 N N . PHE A 1 95 ? 14.777 -3.048 0.455 1.00 96.62 95 PHE A N 1
ATOM 772 C CA . PHE A 1 95 ? 13.388 -2.664 0.240 1.00 96.62 95 PHE A CA 1
ATOM 773 C C . PHE A 1 95 ? 12.790 -3.332 -1.001 1.00 96.62 95 PHE A C 1
ATOM 775 O O . PHE A 1 95 ? 11.679 -3.861 -0.935 1.00 96.62 95 PHE A O 1
ATOM 782 N N . VAL A 1 96 ? 13.513 -3.351 -2.127 1.00 97.44 96 VAL A N 1
ATOM 783 C CA . VAL A 1 96 ? 13.023 -3.996 -3.358 1.00 97.44 96 VAL A CA 1
ATOM 784 C C . VAL A 1 96 ? 12.791 -5.491 -3.135 1.00 97.44 96 VAL A C 1
ATOM 786 O O . VAL A 1 96 ? 11.738 -6.008 -3.506 1.00 97.44 96 VAL A O 1
ATOM 789 N N . ASN A 1 97 ? 13.720 -6.184 -2.474 1.00 96.69 97 ASN A N 1
ATOM 790 C CA . ASN A 1 97 ? 13.565 -7.598 -2.134 1.00 96.69 97 ASN A CA 1
ATOM 791 C C . ASN A 1 97 ? 12.371 -7.830 -1.197 1.00 96.69 97 ASN A C 1
ATOM 793 O O . ASN A 1 97 ? 11.597 -8.761 -1.416 1.00 96.69 97 ASN A O 1
ATOM 797 N N . ALA A 1 98 ? 12.184 -6.980 -0.183 1.00 97.38 98 ALA A N 1
ATOM 798 C CA . ALA A 1 98 ? 11.051 -7.073 0.735 1.00 97.38 98 ALA A CA 1
ATOM 799 C C . ALA A 1 98 ? 9.708 -6.854 0.020 1.00 97.38 98 ALA A C 1
ATOM 801 O O . ALA A 1 98 ? 8.757 -7.598 0.262 1.00 97.38 98 ALA A O 1
ATOM 802 N N . LEU A 1 99 ? 9.643 -5.883 -0.894 1.00 97.62 99 LEU A N 1
ATOM 803 C CA . LEU A 1 99 ? 8.465 -5.590 -1.708 1.00 97.62 99 LEU A CA 1
ATOM 804 C C . LEU A 1 99 ? 8.090 -6.781 -2.599 1.00 97.62 99 LEU A C 1
ATOM 806 O O . LEU A 1 99 ? 6.928 -7.192 -2.615 1.00 97.62 99 LEU A O 1
ATOM 810 N N . LEU A 1 100 ? 9.064 -7.356 -3.313 1.00 96.81 100 LEU A N 1
ATOM 811 C CA . LEU A 1 100 ? 8.835 -8.526 -4.165 1.00 96.81 100 LEU A CA 1
ATOM 812 C C . LEU A 1 100 ? 8.418 -9.742 -3.329 1.00 96.81 100 LEU A C 1
ATOM 814 O O . LEU A 1 100 ? 7.433 -10.406 -3.647 1.00 96.81 100 LEU A O 1
ATOM 818 N N . ASN A 1 101 ? 9.102 -9.991 -2.209 1.00 96.81 101 ASN A N 1
ATOM 819 C CA . ASN A 1 101 ? 8.768 -11.087 -1.304 1.00 96.81 101 ASN A CA 1
ATOM 820 C C . ASN A 1 101 ? 7.355 -10.953 -0.717 1.00 96.81 101 ASN A C 1
ATOM 822 O O . ASN A 1 101 ? 6.625 -11.943 -0.652 1.00 96.81 101 ASN A O 1
ATOM 826 N N . PHE A 1 102 ? 6.946 -9.739 -0.331 1.00 97.31 102 PHE A N 1
ATOM 827 C CA . PHE A 1 102 ? 5.579 -9.461 0.107 1.00 97.31 102 PHE A CA 1
ATOM 828 C C . PHE A 1 102 ? 4.571 -9.828 -0.984 1.00 97.31 102 PHE A C 1
ATOM 830 O O . PHE A 1 102 ? 3.645 -10.595 -0.721 1.00 97.31 102 PHE A O 1
ATOM 837 N N . ALA A 1 103 ? 4.772 -9.334 -2.209 1.00 97.31 103 ALA A N 1
ATOM 838 C CA . ALA A 1 103 ? 3.845 -9.582 -3.306 1.00 97.31 103 ALA A CA 1
ATOM 839 C C . ALA A 1 103 ? 3.742 -11.076 -3.644 1.00 97.31 103 ALA A C 1
ATOM 841 O O . ALA A 1 103 ? 2.639 -11.607 -3.747 1.00 97.31 103 ALA A O 1
ATOM 842 N N . ASN A 1 104 ? 4.874 -11.776 -3.732 1.00 96.19 104 ASN A N 1
ATOM 843 C CA . ASN A 1 104 ? 4.907 -13.215 -3.989 1.00 96.19 104 ASN A CA 1
ATOM 844 C C . ASN A 1 104 ? 4.203 -14.017 -2.894 1.00 96.19 104 ASN A C 1
ATOM 846 O O . ASN A 1 104 ? 3.420 -14.916 -3.192 1.00 96.19 104 ASN A O 1
ATOM 850 N N . THR A 1 105 ? 4.460 -13.676 -1.629 1.00 96.69 105 THR A N 1
ATOM 851 C CA . THR A 1 105 ? 3.839 -14.347 -0.483 1.00 96.69 105 THR A CA 1
ATOM 852 C C . THR A 1 105 ? 2.330 -14.125 -0.484 1.00 96.69 105 THR A C 1
ATOM 854 O O . THR A 1 105 ? 1.574 -15.080 -0.327 1.00 96.69 105 THR A O 1
ATOM 857 N N . LEU A 1 106 ? 1.876 -12.888 -0.712 1.00 97.19 106 LEU A N 1
ATOM 858 C CA . LEU A 1 106 ? 0.452 -12.567 -0.777 1.00 97.19 106 LEU A CA 1
ATOM 859 C C . LEU A 1 106 ? -0.238 -13.292 -1.943 1.00 97.19 106 LEU A C 1
ATOM 861 O O . LEU A 1 106 ? -1.295 -13.892 -1.758 1.00 97.19 106 LEU A O 1
ATOM 865 N N . ASN A 1 107 ? 0.386 -13.296 -3.124 1.00 96.06 107 ASN A N 1
ATOM 866 C CA . ASN A 1 107 ? -0.138 -13.961 -4.318 1.00 96.06 107 ASN A CA 1
ATOM 867 C C . ASN A 1 107 ? -0.215 -15.487 -4.151 1.00 96.06 107 ASN A C 1
ATOM 869 O O . ASN A 1 107 ? -1.147 -16.109 -4.658 1.00 96.06 107 ASN A O 1
ATOM 873 N N . ALA A 1 108 ? 0.721 -16.094 -3.413 1.00 97.06 108 ALA A N 1
ATOM 874 C CA . ALA A 1 108 ? 0.736 -17.532 -3.144 1.00 97.06 108 ALA A CA 1
ATOM 875 C C . ALA A 1 108 ? -0.474 -18.017 -2.323 1.00 97.06 108 ALA A C 1
ATOM 877 O O . ALA A 1 108 ? -0.842 -19.186 -2.432 1.00 97.06 108 ALA A O 1
ATOM 878 N N . TYR A 1 109 ? -1.121 -17.140 -1.546 1.00 96.81 109 TYR A N 1
ATOM 879 C CA . TYR A 1 109 ? -2.354 -17.483 -0.830 1.00 96.81 109 TYR A CA 1
ATOM 880 C C . TYR A 1 109 ? -3.582 -17.593 -1.744 1.00 96.81 109 TYR A C 1
ATOM 882 O O . TYR A 1 109 ? -4.585 -18.160 -1.322 1.00 96.81 109 TYR A O 1
ATOM 890 N N . GLY A 1 110 ? -3.530 -17.075 -2.979 1.00 95.94 110 GLY A N 1
ATOM 891 C CA . GLY A 1 110 ? -4.642 -17.185 -3.929 1.00 95.94 110 GLY A CA 1
ATOM 892 C C . GLY A 1 110 ? -5.938 -16.522 -3.449 1.00 95.94 110 GLY A C 1
ATOM 893 O O . GLY A 1 110 ? -7.021 -17.027 -3.739 1.00 95.94 110 GLY A O 1
ATOM 894 N N . LEU A 1 111 ? -5.822 -15.420 -2.700 1.00 96.62 111 LEU A N 1
ATOM 895 C CA . LEU A 1 111 ? -6.954 -14.734 -2.077 1.00 96.62 111 LEU A CA 1
ATOM 896 C C . LEU A 1 111 ? -7.950 -14.203 -3.115 1.00 96.62 111 LEU A C 1
ATOM 898 O O . LEU A 1 111 ? -7.577 -13.592 -4.121 1.00 96.62 111 LEU A O 1
ATOM 902 N N . SER A 1 112 ? -9.233 -14.378 -2.820 1.00 96.75 112 SER A N 1
ATOM 903 C CA . SER A 1 112 ? -10.340 -13.753 -3.540 1.00 96.75 112 SER A CA 1
ATOM 904 C C . SER A 1 112 ? -10.361 -12.232 -3.345 1.00 96.75 112 SER A C 1
ATOM 906 O O . SER A 1 112 ? -9.780 -11.688 -2.403 1.00 96.75 112 SER A O 1
ATOM 908 N N . ASP A 1 113 ? -11.088 -11.514 -4.206 1.00 94.88 113 ASP A N 1
ATOM 909 C CA . ASP A 1 113 ? -11.248 -10.058 -4.070 1.00 94.88 113 ASP A CA 1
ATOM 910 C C . ASP A 1 113 ? -11.899 -9.662 -2.732 1.00 94.88 113 ASP A C 1
ATOM 912 O O . ASP A 1 113 ? -11.579 -8.613 -2.173 1.00 94.88 113 ASP A O 1
ATOM 916 N N . THR A 1 114 ? -12.773 -10.516 -2.187 1.00 95.19 114 THR A N 1
ATOM 917 C CA . THR A 1 114 ? -13.369 -10.320 -0.860 1.00 95.19 114 THR A CA 1
ATOM 918 C C . THR A 1 114 ? -12.321 -10.424 0.244 1.00 95.19 114 THR A C 1
ATOM 920 O O . THR A 1 114 ? -12.250 -9.538 1.092 1.00 95.19 114 THR A O 1
ATOM 923 N N . GLU A 1 115 ? -11.476 -11.455 0.221 1.00 96.12 115 GLU A N 1
ATOM 924 C CA . GLU A 1 115 ? -10.410 -11.639 1.216 1.00 96.12 115 GLU A CA 1
ATOM 925 C C . GLU A 1 115 ? -9.357 -10.528 1.136 1.00 96.12 115 GLU A C 1
ATOM 927 O O . GLU A 1 115 ? -8.922 -10.026 2.171 1.00 96.12 115 GLU A O 1
ATOM 932 N N . ILE A 1 116 ? -9.009 -10.069 -0.072 1.00 96.69 116 ILE A N 1
ATOM 933 C CA . ILE A 1 116 ? -8.153 -8.889 -0.263 1.00 96.69 116 ILE A CA 1
ATOM 934 C C . ILE A 1 116 ? -8.808 -7.639 0.330 1.00 96.69 116 ILE A C 1
ATOM 936 O O . ILE A 1 116 ? -8.136 -6.865 1.005 1.00 96.69 116 ILE A O 1
ATOM 940 N N . GLY A 1 117 ? -10.114 -7.445 0.132 1.00 95.94 117 GLY A N 1
ATOM 941 C CA . GLY A 1 117 ? -10.851 -6.329 0.729 1.00 95.94 117 GLY A CA 1
ATOM 942 C C . GLY A 1 117 ? -10.814 -6.342 2.261 1.00 95.94 117 GLY A C 1
ATOM 943 O O . GLY A 1 117 ? -10.541 -5.308 2.874 1.00 95.94 117 GLY A O 1
ATOM 944 N N . LEU A 1 118 ? -11.031 -7.509 2.875 1.00 96.31 118 LEU A N 1
ATOM 945 C CA . LEU A 1 118 ? -10.955 -7.689 4.330 1.00 96.31 118 LEU A CA 1
ATOM 946 C C . LEU A 1 118 ? -9.534 -7.446 4.851 1.00 96.31 118 LEU A C 1
ATOM 948 O O . LEU A 1 118 ? -9.343 -6.697 5.810 1.00 96.31 118 LEU A O 1
ATOM 952 N N . PHE A 1 119 ? -8.523 -8.007 4.184 1.00 96.81 119 PHE A N 1
ATOM 953 C CA . PHE A 1 119 ? -7.124 -7.793 4.540 1.00 96.81 119 PHE A CA 1
ATOM 954 C C . PHE A 1 119 ? -6.723 -6.313 4.434 1.00 96.81 119 PHE A C 1
ATOM 956 O O . PHE A 1 119 ? -6.154 -5.766 5.379 1.00 96.81 119 PHE A O 1
ATOM 963 N N . SER A 1 120 ? -7.096 -5.628 3.348 1.00 97.38 120 SER A N 1
ATOM 964 C CA . SER A 1 120 ? -6.881 -4.185 3.177 1.00 97.38 120 SER A CA 1
ATOM 965 C C . SER A 1 120 ? -7.535 -3.361 4.290 1.00 97.38 120 SER A C 1
ATOM 967 O O . SER A 1 120 ? -6.927 -2.414 4.789 1.00 97.38 120 SER A O 1
ATOM 969 N N . ALA A 1 121 ? -8.750 -3.715 4.718 1.00 97.50 121 ALA A N 1
ATOM 970 C CA . ALA A 1 121 ? -9.428 -3.034 5.819 1.00 97.50 121 ALA A CA 1
ATOM 971 C C . ALA A 1 121 ? -8.718 -3.276 7.163 1.00 97.50 121 ALA A C 1
ATOM 973 O O . ALA A 1 121 ? -8.534 -2.332 7.931 1.00 97.50 121 ALA A O 1
ATOM 974 N N . MET A 1 122 ? -8.226 -4.493 7.419 1.00 96.12 122 MET A N 1
ATOM 975 C CA . MET A 1 122 ? -7.394 -4.761 8.595 1.00 96.12 122 MET A CA 1
ATOM 976 C C . MET A 1 122 ? -6.119 -3.910 8.589 1.00 96.12 122 MET A C 1
ATOM 978 O O . MET A 1 122 ? -5.824 -3.259 9.589 1.00 96.12 122 MET A O 1
ATOM 982 N N . VAL A 1 123 ? -5.382 -3.881 7.474 1.00 96.69 123 VAL A N 1
ATOM 983 C CA . VAL A 1 123 ? -4.148 -3.088 7.315 1.00 96.69 123 VAL A CA 1
ATOM 984 C C . VAL A 1 123 ? -4.408 -1.591 7.522 1.00 96.69 123 VAL A C 1
ATOM 986 O O . VAL A 1 123 ? -3.648 -0.922 8.229 1.00 96.69 123 VAL A O 1
ATOM 989 N N . LEU A 1 124 ? -5.504 -1.073 6.958 1.00 98.00 124 LEU A N 1
ATOM 990 C CA . LEU A 1 124 ? -5.920 0.318 7.132 1.00 98.00 124 LEU A CA 1
ATOM 991 C C . LEU A 1 124 ? -6.196 0.650 8.605 1.00 98.00 124 LEU A C 1
ATOM 993 O O . LEU A 1 124 ? -5.774 1.701 9.075 1.00 98.00 124 LEU A O 1
ATOM 997 N N . LEU A 1 125 ? -6.860 -0.247 9.339 1.00 97.62 125 LEU A N 1
ATOM 998 C CA . LEU A 1 125 ? -7.244 -0.073 10.746 1.00 97.62 125 LEU A CA 1
ATOM 999 C C . LEU A 1 125 ? -6.141 -0.480 11.742 1.00 97.62 125 LEU A C 1
ATOM 1001 O O . LEU A 1 125 ? -6.426 -0.919 12.856 1.00 97.62 125 LEU A O 1
ATOM 1005 N N . ALA A 1 126 ? -4.867 -0.382 11.364 1.00 96.62 126 ALA A N 1
ATOM 1006 C CA . ALA A 1 126 ? -3.761 -0.635 12.285 1.00 96.62 126 ALA A CA 1
ATOM 1007 C C . ALA A 1 126 ? -3.770 0.392 13.437 1.00 96.62 126 ALA A C 1
ATOM 1009 O O . ALA A 1 126 ? -3.647 1.594 13.219 1.00 96.62 126 ALA A O 1
ATOM 1010 N N . SER A 1 127 ? -3.959 -0.077 14.672 1.00 95.88 127 SER A N 1
ATOM 1011 C CA . SER A 1 127 ? -4.129 0.772 15.861 1.00 95.88 127 SER A CA 1
ATOM 1012 C C . SER A 1 127 ? -2.817 1.202 16.524 1.00 95.88 127 SER A C 1
ATOM 1014 O O . SER A 1 127 ? -2.831 1.929 17.512 1.00 95.88 127 SER A O 1
ATOM 1016 N N . ASP A 1 128 ? -1.684 0.724 16.024 1.00 96.06 128 ASP A N 1
ATOM 1017 C CA . ASP A 1 128 ? -0.328 1.008 16.499 1.00 96.06 128 ASP A CA 1
ATOM 1018 C C . ASP A 1 128 ? 0.334 2.190 15.767 1.00 96.06 128 ASP A C 1
ATOM 1020 O O . ASP A 1 128 ? 1.496 2.516 16.017 1.00 96.06 128 ASP A O 1
ATOM 1024 N N . ARG A 1 129 ? -0.408 2.881 14.890 1.00 96.31 129 ARG A N 1
ATOM 1025 C CA . ARG A 1 129 ? 0.080 4.075 14.193 1.00 96.31 129 ARG A CA 1
ATOM 1026 C C . ARG A 1 129 ? 0.405 5.196 15.176 1.00 96.31 129 ARG A C 1
ATOM 1028 O O . ARG A 1 129 ? -0.369 5.532 16.072 1.00 96.31 129 ARG A O 1
ATOM 1035 N N . THR A 1 130 ? 1.552 5.829 14.962 1.00 96.50 130 THR A N 1
ATOM 1036 C CA . THR A 1 130 ? 1.987 6.970 15.767 1.00 96.50 130 THR A CA 1
ATOM 1037 C C . THR A 1 130 ? 1.047 8.162 15.585 1.00 96.50 130 THR A C 1
ATOM 1039 O O . THR A 1 130 ? 0.724 8.536 14.460 1.00 96.50 130 THR A O 1
ATOM 1042 N N . GLY A 1 131 ? 0.658 8.789 16.698 1.00 96.88 131 GLY A N 1
ATOM 1043 C CA . GLY A 1 131 ? -0.165 10.002 16.706 1.00 96.88 131 GLY A CA 1
ATOM 1044 C C . GLY A 1 131 ? -1.670 9.764 16.816 1.00 96.88 131 GLY A C 1
ATOM 1045 O O . GLY A 1 131 ? -2.403 10.744 16.888 1.00 96.88 131 GLY A O 1
ATOM 1046 N N . LEU A 1 132 ? -2.127 8.507 16.857 1.00 97.94 132 LEU A N 1
ATOM 1047 C CA . LEU A 1 132 ? -3.545 8.207 17.059 1.00 97.94 132 LEU A CA 1
ATOM 1048 C C . LEU A 1 132 ? -4.031 8.677 18.432 1.00 97.94 132 LEU A C 1
ATOM 1050 O O . LEU A 1 132 ? -3.402 8.402 19.458 1.00 97.94 132 LEU A O 1
ATOM 1054 N N . SER A 1 133 ? -5.191 9.325 18.437 1.00 97.44 133 SER A N 1
ATOM 1055 C CA . SER A 1 133 ? -5.872 9.782 19.647 1.00 97.44 133 SER A CA 1
ATOM 1056 C C . SER A 1 133 ? -6.670 8.651 20.295 1.00 97.44 133 SER A C 1
ATOM 1058 O O . SER A 1 133 ? -6.640 8.498 21.518 1.00 97.44 133 SER A O 1
ATOM 1060 N N . GLU A 1 134 ? -7.329 7.806 19.491 1.00 96.62 134 GLU A N 1
ATOM 1061 C CA . GLU A 1 134 ? -8.204 6.728 19.977 1.00 96.62 134 GLU A CA 1
ATOM 1062 C C . GLU A 1 134 ? -7.792 5.308 19.512 1.00 96.62 134 GLU A C 1
ATOM 1064 O O . GLU A 1 134 ? -8.617 4.549 18.989 1.00 96.62 134 GLU A O 1
ATOM 1069 N N . PRO A 1 135 ? -6.547 4.849 19.765 1.00 96.81 135 PRO A N 1
ATOM 1070 C CA . PRO A 1 135 ? -6.051 3.563 19.257 1.00 96.81 135 PRO A CA 1
ATOM 1071 C C . PRO A 1 135 ? -6.871 2.355 19.740 1.00 96.81 135 PRO A C 1
ATOM 1073 O O . PRO A 1 135 ? -7.029 1.372 19.021 1.00 96.81 135 PRO A O 1
ATOM 1076 N N . LYS A 1 136 ? -7.460 2.423 20.942 1.00 96.50 136 LYS A N 1
ATOM 1077 C CA . LYS A 1 136 ? -8.317 1.350 21.478 1.00 96.50 136 LYS A CA 1
ATOM 1078 C C . LYS A 1 136 ? -9.636 1.203 20.717 1.00 96.50 136 LYS A C 1
ATOM 1080 O O . LYS A 1 136 ? -10.137 0.089 20.600 1.00 96.50 136 LYS A O 1
ATOM 1085 N N . VAL A 1 137 ? -10.214 2.307 20.242 1.00 96.19 137 VAL A N 1
ATOM 1086 C CA . VAL A 1 137 ? -11.470 2.291 19.475 1.00 96.19 137 VAL A CA 1
ATOM 1087 C C . VAL A 1 137 ? -11.204 1.708 18.090 1.00 96.19 137 VAL A C 1
ATOM 1089 O O . VAL A 1 137 ? -11.920 0.808 17.657 1.00 96.19 137 VAL A O 1
ATOM 1092 N N . ILE A 1 138 ? -10.106 2.131 17.460 1.00 97.06 138 ILE A N 1
ATOM 1093 C CA . ILE A 1 138 ? -9.647 1.616 16.164 1.00 97.06 138 ILE A CA 1
ATOM 1094 C C . ILE A 1 138 ? -9.347 0.114 16.243 1.00 97.06 138 ILE A C 1
ATOM 1096 O O . ILE A 1 138 ? -9.790 -0.644 15.384 1.00 97.06 138 ILE A O 1
ATOM 1100 N N . GLY A 1 139 ? -8.667 -0.338 17.303 1.00 95.19 139 GLY A N 1
ATOM 1101 C CA . GLY A 1 139 ? -8.386 -1.760 17.519 1.00 95.19 139 GLY A CA 1
ATOM 1102 C C . GLY A 1 139 ? -9.657 -2.614 17.597 1.00 95.19 139 GLY A C 1
ATOM 1103 O O . GLY A 1 139 ? -9.743 -3.646 16.940 1.00 95.19 139 GLY A O 1
ATOM 1104 N N . ARG A 1 140 ? -10.691 -2.145 18.309 1.00 94.12 140 ARG A N 1
ATOM 1105 C CA . ARG A 1 140 ? -11.993 -2.836 18.361 1.00 94.12 140 ARG A CA 1
ATOM 1106 C C . ARG A 1 140 ? -12.696 -2.862 17.009 1.00 94.12 140 ARG A C 1
ATOM 1108 O O . ARG A 1 140 ? -13.279 -3.875 16.647 1.00 94.12 140 ARG A O 1
ATOM 1115 N N . ALA A 1 141 ? -12.652 -1.763 16.259 1.00 93.69 141 ALA A N 1
ATOM 1116 C CA . ALA A 1 141 ? -13.219 -1.732 14.914 1.00 93.69 141 ALA A CA 1
ATOM 1117 C C . ALA A 1 141 ? -12.509 -2.726 13.983 1.00 93.69 141 ALA A C 1
ATOM 1119 O O . ALA A 1 141 ? -13.167 -3.409 13.206 1.00 93.69 141 ALA A O 1
ATOM 1120 N N . ARG A 1 142 ? -11.183 -2.868 14.108 1.00 93.44 142 ARG A N 1
ATOM 1121 C CA . ARG A 1 142 ? -10.400 -3.861 13.363 1.00 93.44 142 ARG A CA 1
ATOM 1122 C C . ARG A 1 142 ? -10.825 -5.298 13.679 1.00 93.44 142 ARG A C 1
ATOM 1124 O O . ARG A 1 142 ? -10.924 -6.099 12.758 1.00 93.44 142 ARG A O 1
ATOM 1131 N N . GLU A 1 143 ? -11.098 -5.617 14.943 1.00 90.38 143 GLU A N 1
ATOM 1132 C CA . GLU A 1 143 ? -11.578 -6.946 15.363 1.00 90.38 143 GLU A CA 1
ATOM 1133 C C . GLU A 1 143 ? -12.954 -7.300 14.781 1.00 90.38 143 GLU A C 1
ATOM 1135 O O . GLU A 1 143 ? -13.235 -8.472 14.579 1.00 90.38 143 GLU A O 1
ATOM 1140 N N . LEU A 1 144 ? -13.802 -6.308 14.485 1.00 88.75 144 LEU A N 1
ATOM 1141 C CA . LEU A 1 144 ? -15.116 -6.527 13.863 1.00 88.75 144 LEU A CA 1
ATOM 1142 C C . LEU A 1 144 ? -15.041 -6.800 12.354 1.00 88.75 144 LEU A C 1
ATOM 1144 O O . LEU A 1 144 ? -16.026 -7.247 11.768 1.00 88.75 144 LEU A O 1
ATOM 1148 N N . VAL A 1 145 ? -13.911 -6.473 11.722 1.00 83.19 145 VAL A N 1
ATOM 1149 C CA . VAL A 1 145 ? -13.661 -6.715 10.293 1.00 83.19 145 VAL A CA 1
ATOM 1150 C C . VAL A 1 145 ? -13.035 -8.095 10.052 1.00 83.19 145 VAL A C 1
ATOM 1152 O O . VAL A 1 145 ? -13.176 -8.625 8.951 1.00 83.19 145 VAL A O 1
ATOM 1155 N N . ALA A 1 146 ? -12.341 -8.650 11.052 1.00 65.81 146 ALA A N 1
ATOM 1156 C CA . ALA A 1 146 ? -11.707 -9.971 11.006 1.00 65.81 146 ALA A CA 1
ATOM 1157 C C . ALA A 1 146 ? -12.731 -11.109 11.145 1.00 65.81 146 ALA A C 1
ATOM 1159 O O . ALA A 1 146 ? -12.535 -12.137 10.458 1.00 65.81 146 ALA A O 1
#

Organism: Drosophila rhopaloa (NCBI:txid1041015)

=== Feature glossary ===
A reading guide for the features in this record.

Start from the sequence.

  · This is the polypeptide sequence — one letter per residue, N-terminus first. Length ranges from a few dozen residues for small domains to over a thousand for large multi-domain proteins.

Fold it, and you get atomic coordinates and the backbone conformation that goes with them.

  · Structure coordinates are given as an mmCIF _atom_site loop: one row per atom with element, residue name, chain id, sequence number, and x/y/z position in Å. Only the four main-chain atoms per residue are included here; side chains are omitted to keep the record compact.

  · Backbone dihedral angles. Every residue except chain termini has a φ (preceding-C → N → Cα → C) and a ψ (N → Cα → C → next-N). They are reported in degrees following the IUPAC sign convention. Secondary structure is essentially a statement about which (φ, ψ) basin each residue occupies.

  · The SS8 string is DSSP's per-residue secondary-structure call. α-helix (H) means an i→i+4 H-bond ladder; β-strand (E) means the residue participates in a β-sheet; 3₁₀ (G) and π (I) are tighter and wider helices; T/S are turns/bends; '-' is loop.

  · SS3 is a coarse helix/strand/coil call (letters a/b/c) made by the P-SEA algorithm from inter-Cα distances and dihedrals. It is less detailed than DSSP but needs only Cα positions.

Summarize the fold with a handful of shape descriptors and a per-residue structural alphabet.

  · Radius of gyration (Rg) is the root-mean-square distance of Cα atoms from their centroid — a single number for overall size and compactness. A globular domain of N residues has Rg ≈ 2.2·N^0.38 Å; an extended or disordered chain has a much larger Rg. The Cα contact count is the number of residue pairs whose Cα atoms are within 8 Å and are more than four positions apart in sequence — a standard proxy for tertiary packing density. The bounding box is the smallest axis-aligned box enclosing all Cα atoms.

  · The Foldseek 3Di string encodes local tertiary geometry as a 20-letter alphabet — one character per residue — derived from the relative positions of nearby Cα atoms. Unlike the amino-acid sequence, 3Di is a direct function of the 3D structure, so two proteins with the same fold have similar 3Di strings even at low sequence identity.

  · Solvent-accessible surface area (SASA) is the area in Å² traced out by the centre of a 1.4 Å probe sphere (a water molecule) rolled over the protein's van der Waals surface (Shrake–Rupley / Lee–Richards construction). Buried residues have near-zero SASA; fully exposed residues can exceed 200 Å². The total SASA scales roughly with the number of surface residues.

Ask how reliable the model is.

  · pLDDT (predicted Local Distance Difference Test) is AlphaFold's per-residue confidence score, ranging from 0 to 100. Values above 90 indicate high confidence (typically well-packed cores); 70–90 is confident; 50–70 low confidence; below 50 usually means the region is disordered or the prediction is unreliable there. AlphaFold stores pLDDT in the mmCIF B-factor column.

  · B-factor (Debye–Waller factor) reflects atomic displacement in the crystal lattice. It is an experimental observable (units Å²), not a prediction; low values mean the atom is pinned down, high values mean it moves or is heterogeneous across the crystal.

  · Predicted Aligned Error (PAE) is an AlphaFold confidence matrix: entry (i, j) is the expected error in the position of residue j, in ångströms, when the prediction is superimposed on the true structure at residue i. Low PAE within a block of residues means that block is internally rigid and well-predicted; high PAE between two blocks means their relative placement is uncertain even if each block individually is confident.

Place it in context: what it resembles, what it is annotated as, and how it looks.

  · Nearest PDB neighbors are the top structural matches found by Foldseek when searching this structure against the entire Protein Data Bank. Each hit reports a TM-score (0 to 1; >0.5 almost always implies the same fold) and an E-value. These are *structural* homologs — they may share no detectable sequence similarity.

  · Functional annotations link the protein to curated databases. InterPro entries identify conserved domains and families by matching the sequence against member-database signatures (Pfam, PROSITE, CDD, …). Gene Ontology (GO) terms describe molecular function, biological process, and cellular component in a controlled vocabulary. CATH places the structure in a hierarchical fold classification (Class/Architecture/Topology/Homologous-superfamily). The organism is the source species.

  · Three diagnostic plots accompany the record. The Cα contact map visualizes the tertiary structure as a 2D adjacency matrix (8 Å cutoff, sequence-local contacts suppressed). The Ramachandran plot shows the distribution of backbone (φ, ψ) torsions, with points in the α and β basins reflecting secondary structure content. The PAE plot shows AlphaFold's inter-residue confidence as a color matrix.

  · Six rendered views show the 3D structure from the faces of a cube — i.e. along ±x, ±y, ±z. Rendering representation is drawn randomly per protein from cartoon (secondary-structure ribbons), sticks (backbone bonds), or molecular surface; coloring is either N→C rainbow (blue at the N-terminus through red at the C-terminus) or one color per chain.